Protein AF-A0A348TTN4-F1 (afdb_monomer_lite)

Foldseek 3Di:
DDDDDWADFVPTDDPVVVVPPDDDDDDDDDDDPDDGDDRVVVVVVVVVVVVVVVVD

Secondary structure (DSSP, 8-state):
-------BTTTBS-HHHHTT-PPP--PPPSSSS-----HHHHHHHHHHHHHHHTT-

Sequence (56 aa):
KSAIIVGEESKGLSADWLNKGFENIIIPMAGRAVDSLNVSVAAAVLLYQCAGSQKN

pLDDT: mean 86.91, std 9.4, range [44.56, 94.88]

Radius of gyration: 12.44 Å; chains: 1; bounding box: 31×20×29 Å

Structure (mmCIF, N/CA/C/O backbone):
data_AF-A0A348TTN4-F1
#
_entry.id   AF-A0A348TTN4-F1
#
loop_
_atom_site.group_PDB
_atom_site.id
_atom_site.type_symbol
_atom_site.label_atom_id
_atom_site.label_alt_id
_atom_site.label_comp_id
_atom_site.label_asym_id
_atom_site.label_entity_id
_atom_site.label_seq_id
_atom_site.pdbx_PDB_ins_code
_atom_site.Cartn_x
_atom_site.Cartn_y
_atom_site.Cartn_z
_atom_site.occupancy
_atom_site.B_iso_or_equiv
_atom_site.auth_seq_id
_atom_site.auth_comp_id
_atom_site.auth_asym_id
_atom_site.auth_atom_id
_atom_site.pdbx_PDB_model_num
ATOM 1 N N . LYS A 1 1 ? -15.996 0.170 10.522 1.00 79.75 1 LYS A N 1
ATOM 2 C CA . LYS A 1 1 ? -15.077 -0.967 10.263 1.00 79.75 1 LYS A CA 1
ATOM 3 C C . LYS A 1 1 ? -14.411 -0.692 8.928 1.00 79.75 1 LYS A C 1
ATOM 5 O O . LYS A 1 1 ? -15.144 -0.440 7.983 1.00 79.75 1 LYS A O 1
ATOM 10 N N . SER A 1 2 ? -13.084 -0.713 8.875 1.00 88.19 2 SER A N 1
ATOM 11 C CA . SER A 1 2 ? -12.308 -0.377 7.675 1.00 88.19 2 SER A CA 1
ATOM 12 C C . SER A 1 2 ? -11.264 -1.462 7.435 1.00 88.19 2 SER A C 1
ATOM 14 O O . SER A 1 2 ? -10.842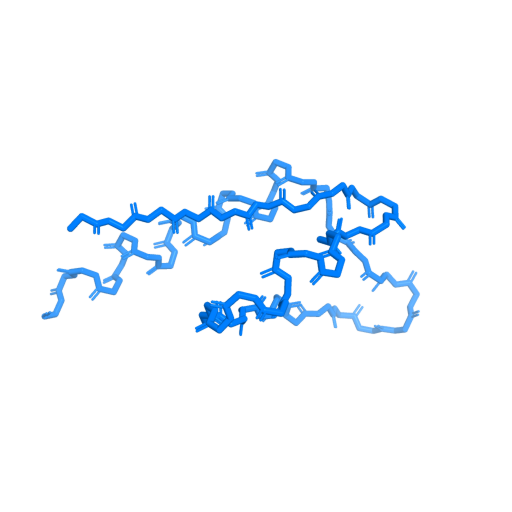 -2.120 8.386 1.00 88.19 2 SER A O 1
ATOM 16 N N . ALA A 1 3 ? -10.870 -1.657 6.181 1.00 90.69 3 ALA A N 1
ATOM 17 C CA . ALA A 1 3 ? -9.804 -2.569 5.791 1.00 90.69 3 ALA A CA 1
ATOM 18 C C . ALA A 1 3 ? -8.803 -1.809 4.923 1.00 90.69 3 ALA A C 1
ATOM 20 O O . ALA A 1 3 ? -9.193 -0.928 4.160 1.00 90.69 3 ALA A O 1
ATOM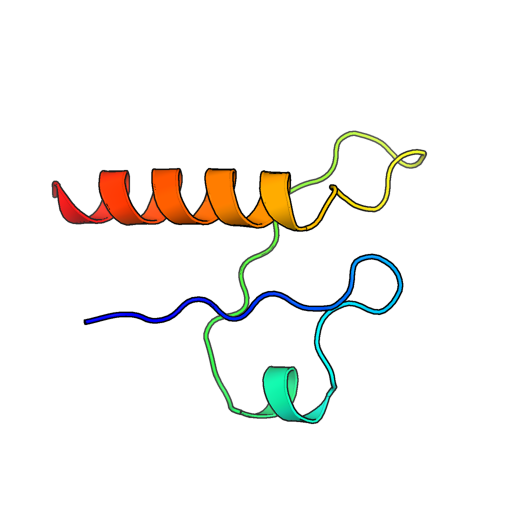 21 N N . ILE A 1 4 ? -7.527 -2.156 5.054 1.00 91.75 4 ILE A N 1
ATOM 22 C CA . ILE A 1 4 ? -6.441 -1.593 4.254 1.00 91.75 4 ILE A CA 1
ATOM 23 C C . ILE A 1 4 ? -5.850 -2.745 3.456 1.00 91.75 4 ILE A C 1
ATOM 25 O O . ILE A 1 4 ? -5.537 -3.793 4.020 1.00 91.75 4 ILE A O 1
ATOM 29 N N . ILE A 1 5 ? -5.726 -2.556 2.147 1.00 93.12 5 ILE A N 1
ATOM 30 C CA . ILE A 1 5 ? -5.144 -3.541 1.239 1.00 93.12 5 ILE A CA 1
ATOM 31 C C . ILE A 1 5 ? -3.792 -2.990 0.808 1.00 93.12 5 ILE A C 1
ATOM 33 O 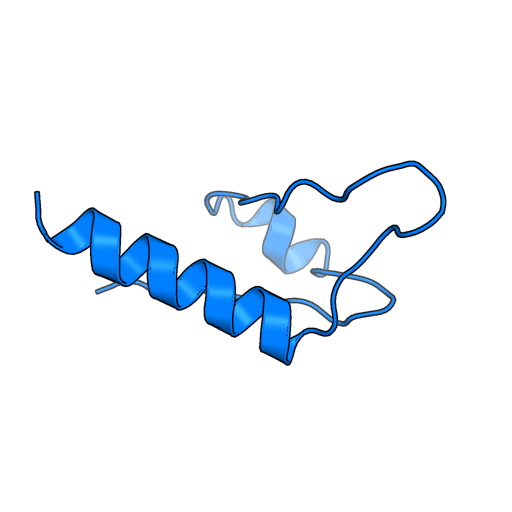O . ILE A 1 5 ? -3.708 -1.874 0.300 1.00 93.12 5 ILE A O 1
ATOM 37 N N . VAL A 1 6 ? -2.738 -3.768 1.030 1.00 92.38 6 VAL A N 1
ATOM 38 C CA . VAL A 1 6 ? -1.367 -3.399 0.672 1.00 92.38 6 VAL A CA 1
ATOM 39 C C . VAL A 1 6 ? -0.877 -4.374 -0.393 1.00 92.38 6 VAL A C 1
ATOM 41 O O . VAL A 1 6 ? -1.112 -5.578 -0.288 1.00 92.38 6 VAL A O 1
ATOM 44 N N . GLY A 1 7 ? -0.261 -3.837 -1.444 1.00 89.50 7 GLY A N 1
ATOM 45 C CA . GLY A 1 7 ? 0.273 -4.612 -2.562 1.00 89.50 7 GLY A CA 1
ATOM 46 C C . GLY A 1 7 ? 1.664 -5.182 -2.296 1.00 89.50 7 GLY A C 1
ATOM 47 O O . GLY A 1 7 ? 2.222 -5.023 -1.214 1.00 89.50 7 GLY A O 1
ATOM 48 N N . GLU A 1 8 ? 2.230 -5.842 -3.303 1.00 87.19 8 GLU A N 1
ATOM 49 C CA . GLU A 1 8 ? 3.609 -6.336 -3.253 1.00 87.19 8 GLU A CA 1
ATOM 50 C C . GLU A 1 8 ? 4.608 -5.168 -3.314 1.00 87.19 8 GLU A C 1
ATOM 52 O O . GLU A 1 8 ? 4.338 -4.170 -3.975 1.00 87.19 8 GLU A O 1
ATOM 57 N N . GLU A 1 9 ? 5.783 -5.300 -2.696 1.00 81.44 9 GLU A N 1
ATOM 58 C CA . GLU A 1 9 ? 6.813 -4.249 -2.703 1.00 81.44 9 GLU A CA 1
ATOM 59 C C . GLU A 1 9 ? 7.278 -3.891 -4.124 1.00 81.44 9 GLU A C 1
ATOM 61 O O . GLU A 1 9 ? 7.400 -2.714 -4.444 1.00 81.44 9 GLU A O 1
ATOM 66 N N . SER A 1 10 ? 7.467 -4.884 -5.003 1.00 81.25 10 SER A N 1
ATOM 67 C CA . SER A 1 10 ? 8.007 -4.634 -6.347 1.00 81.25 10 SER A CA 1
ATOM 68 C C . SER A 1 10 ? 6.957 -4.256 -7.400 1.00 81.25 10 SER A C 1
ATOM 70 O O . SER A 1 10 ? 7.280 -3.584 -8.378 1.00 81.25 10 SER A O 1
ATOM 72 N N . LYS A 1 11 ? 5.701 -4.690 -7.226 1.00 85.31 11 LYS A N 1
ATOM 73 C CA . LYS A 1 11 ? 4.629 -4.533 -8.233 1.00 85.31 11 LYS A CA 1
ATOM 74 C C . LYS A 1 11 ? 3.453 -3.679 -7.774 1.00 85.31 11 LYS A C 1
ATOM 76 O O . LYS A 1 11 ? 2.660 -3.252 -8.609 1.00 85.31 11 LYS A O 1
ATOM 81 N N . GLY A 1 12 ? 3.309 -3.441 -6.474 1.00 88.38 12 GLY A N 1
ATOM 82 C CA . GLY A 1 12 ? 2.157 -2.756 -5.902 1.00 88.38 12 GLY A CA 1
ATOM 83 C C . GLY A 1 12 ? 0.869 -3.586 -5.947 1.00 88.38 12 GLY A C 1
ATOM 84 O O . GLY A 1 12 ? 0.886 -4.819 -5.876 1.00 88.38 12 GLY A O 1
ATOM 85 N N . LEU A 1 13 ? -0.274 -2.895 -5.984 1.00 92.12 13 LEU A N 1
ATOM 86 C CA . LEU A 1 13 ? -1.601 -3.511 -6.071 1.00 92.12 13 LEU A CA 1
ATOM 87 C C . LEU A 1 13 ? -1.879 -3.997 -7.495 1.00 92.12 13 LEU A C 1
ATOM 89 O O . LEU A 1 13 ? -1.563 -3.314 -8.467 1.00 92.12 13 LEU A O 1
ATOM 93 N N . SER A 1 14 ? -2.534 -5.153 -7.623 1.00 92.38 14 SER A N 1
ATOM 94 C CA . SER A 1 14 ? -3.007 -5.606 -8.931 1.00 92.38 14 SER A CA 1
ATOM 95 C C . SER A 1 14 ? -4.095 -4.676 -9.478 1.00 92.38 14 SER A C 1
ATOM 97 O O . SER A 1 14 ? -4.828 -4.028 -8.723 1.00 92.38 14 SER A O 1
ATOM 99 N N . ALA A 1 15 ? -4.247 -4.655 -10.804 1.00 90.94 15 ALA A N 1
ATOM 100 C CA . ALA A 1 15 ? -5.295 -3.883 -11.470 1.00 90.94 15 ALA A CA 1
ATOM 101 C C . ALA A 1 15 ? -6.702 -4.237 -10.952 1.00 90.94 15 ALA A C 1
ATOM 103 O O . ALA A 1 15 ? -7.542 -3.354 -10.809 1.00 90.94 15 ALA A O 1
ATOM 104 N N . ASP A 1 16 ? -6.941 -5.500 -10.586 1.00 92.44 16 ASP A N 1
ATOM 105 C CA . ASP A 1 16 ? -8.216 -5.946 -10.010 1.00 92.44 16 ASP A CA 1
ATOM 106 C C . ASP A 1 16 ? -8.549 -5.252 -8.686 1.00 92.44 16 ASP A C 1
ATOM 108 O O . ASP A 1 16 ? -9.721 -5.069 -8.367 1.00 92.44 16 ASP A O 1
ATOM 112 N N . TRP A 1 17 ? -7.540 -4.877 -7.898 1.00 93.00 17 TRP A N 1
ATOM 113 C CA . TRP A 1 17 ? -7.739 -4.128 -6.659 1.00 93.00 17 TRP A CA 1
ATOM 114 C C . TRP A 1 17 ? -7.898 -2.633 -6.920 1.00 93.00 17 TRP A C 1
ATOM 116 O O . TRP A 1 17 ? -8.780 -2.013 -6.329 1.00 93.00 17 TRP A O 1
ATOM 126 N N . LEU A 1 18 ? -7.113 -2.076 -7.843 1.00 89.94 18 LEU A N 1
ATOM 127 C CA . LEU A 1 18 ? -7.184 -0.659 -8.216 1.00 89.94 18 LEU A CA 1
ATOM 128 C C . LEU A 1 18 ? -8.518 -0.293 -8.886 1.00 89.94 18 LEU A C 1
ATOM 130 O O . LEU A 1 18 ? -9.053 0.789 -8.653 1.00 89.94 18 LEU A O 1
ATOM 134 N N . ASN A 1 19 ? -9.093 -1.206 -9.671 1.00 91.81 19 ASN A N 1
ATOM 135 C CA . ASN A 1 19 ? -10.318 -0.965 -10.440 1.00 91.81 19 ASN A CA 1
ATOM 136 C C . ASN A 1 19 ? -11.613 -1.211 -9.650 1.00 91.81 19 ASN A C 1
ATOM 138 O O . ASN A 1 19 ? -12.703 -0.999 -10.177 1.00 91.81 19 ASN A O 1
ATOM 142 N N . LYS A 1 20 ? -11.530 -1.643 -8.385 1.00 92.62 20 LYS A N 1
ATOM 143 C CA . LYS A 1 20 ? -12.711 -1.906 -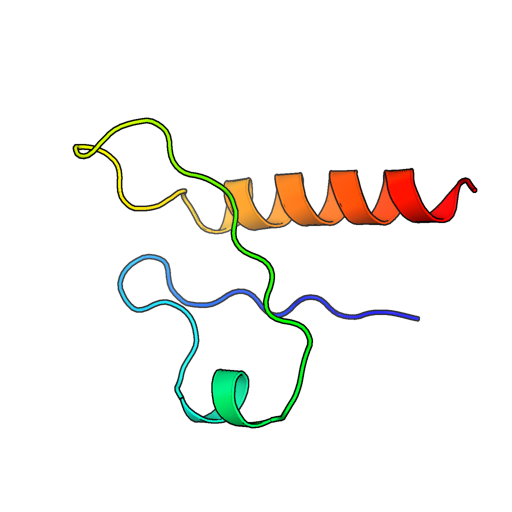7.541 1.00 92.62 20 LYS A CA 1
ATOM 144 C C . LYS A 1 20 ? -13.362 -0.652 -6.948 1.00 92.62 20 LYS A C 1
ATOM 146 O O . LYS A 1 20 ? -14.337 -0.778 -6.214 1.00 92.62 20 LYS A O 1
ATOM 151 N N . GLY A 1 21 ? -12.851 0.539 -7.268 1.00 89.44 21 GLY A N 1
ATOM 152 C CA . GLY A 1 21 ? -13.415 1.808 -6.799 1.00 89.44 21 GLY A CA 1
ATOM 153 C C . GLY A 1 21 ? -13.163 2.086 -5.315 1.00 89.44 21 GLY A C 1
ATOM 154 O O . GLY A 1 21 ? -13.916 2.837 -4.701 1.00 89.44 21 GLY A O 1
ATOM 155 N N . PHE A 1 22 ? -12.133 1.467 -4.730 1.00 92.25 22 PHE A N 1
ATOM 156 C CA . PHE A 1 22 ? -11.674 1.807 -3.385 1.00 92.25 22 PHE A CA 1
ATOM 157 C C . PHE A 1 22 ? -10.906 3.130 -3.385 1.00 92.25 22 PHE A C 1
ATOM 159 O O . PHE A 1 22 ? -10.401 3.581 -4.414 1.00 92.25 22 PHE A O 1
ATOM 166 N N . GLU A 1 23 ? -10.801 3.744 -2.211 1.00 90.44 23 GLU A N 1
ATOM 167 C CA . GLU A 1 23 ? -9.975 4.930 -2.032 1.00 90.44 23 GLU A CA 1
ATOM 168 C C . GLU A 1 23 ? -8.488 4.559 -2.128 1.00 90.44 23 GLU A C 1
ATOM 170 O O . GLU A 1 23 ? -7.977 3.762 -1.338 1.00 90.44 23 GLU A O 1
ATOM 175 N N . ASN A 1 24 ? -7.794 5.142 -3.105 1.00 91.00 24 ASN A N 1
ATOM 176 C CA . ASN A 1 24 ? -6.363 4.934 -3.294 1.00 91.00 24 ASN A CA 1
ATOM 177 C C . ASN A 1 24 ? -5.576 5.943 -2.452 1.00 91.00 24 ASN A C 1
ATOM 179 O O . ASN A 1 24 ? -5.691 7.151 -2.655 1.00 91.00 24 ASN A O 1
ATOM 183 N N . ILE A 1 25 ? -4.739 5.441 -1.544 1.00 90.12 25 ILE A N 1
ATOM 184 C CA . ILE A 1 25 ? -3.875 6.254 -0.682 1.00 90.12 25 ILE A CA 1
ATOM 185 C C . ILE A 1 25 ? -2.429 6.126 -1.164 1.00 90.12 25 ILE A C 1
ATOM 187 O O . ILE A 1 25 ? -1.935 5.019 -1.372 1.00 90.12 25 ILE A O 1
ATOM 191 N N . ILE A 1 26 ? -1.742 7.259 -1.315 1.00 89.19 26 ILE A N 1
ATOM 192 C CA . ILE A 1 26 ? -0.343 7.321 -1.753 1.00 89.19 26 ILE A CA 1
ATOM 193 C C . ILE A 1 26 ? 0.506 7.848 -0.597 1.00 89.19 26 ILE A C 1
ATOM 195 O O . ILE A 1 26 ? 0.265 8.949 -0.102 1.00 89.19 26 ILE A O 1
ATOM 199 N N . ILE A 1 27 ? 1.517 7.078 -0.184 1.00 90.19 27 ILE A N 1
ATOM 200 C CA . ILE A 1 27 ? 2.551 7.573 0.731 1.00 90.19 27 ILE A CA 1
ATOM 201 C C . ILE A 1 27 ? 3.559 8.366 -0.110 1.00 90.19 27 ILE A C 1
ATOM 203 O O . ILE A 1 27 ? 4.149 7.799 -1.031 1.00 90.19 27 ILE A O 1
ATOM 207 N N . PRO A 1 28 ? 3.761 9.665 0.159 1.00 89.56 28 PRO A N 1
ATOM 208 C CA . PRO A 1 28 ? 4.718 10.457 -0.596 1.00 89.56 28 PRO A CA 1
ATOM 209 C C . PRO A 1 28 ? 6.142 9.971 -0.313 1.00 89.56 28 PRO A C 1
ATOM 211 O O . PRO A 1 28 ? 6.580 9.928 0.837 1.00 89.56 28 PRO A O 1
ATOM 214 N N . MET A 1 29 ? 6.872 9.637 -1.375 1.00 90.06 29 MET A N 1
ATOM 215 C CA . MET A 1 29 ? 8.272 9.227 -1.293 1.00 90.06 29 MET A CA 1
ATOM 216 C C . MET A 1 29 ? 9.205 10.427 -1.448 1.00 90.06 29 MET A C 1
ATOM 218 O O . MET A 1 29 ? 8.961 11.334 -2.247 1.00 90.06 29 MET A O 1
ATOM 222 N N . ALA A 1 30 ? 10.282 10.449 -0.661 1.00 86.12 30 ALA A N 1
ATOM 223 C CA . ALA A 1 30 ? 11.243 11.542 -0.668 1.00 86.12 30 ALA A CA 1
ATOM 224 C C . ALA A 1 30 ? 12.292 11.357 -1.778 1.00 86.12 30 ALA A C 1
ATOM 226 O O . ALA A 1 30 ? 13.145 10.473 -1.713 1.00 86.12 30 ALA A O 1
ATOM 227 N N . GLY A 1 31 ? 12.277 12.254 -2.766 1.00 81.62 31 GLY A N 1
ATOM 228 C CA . GLY A 1 31 ? 13.257 12.274 -3.855 1.00 81.62 31 GLY A CA 1
ATOM 229 C C . GLY A 1 31 ? 12.963 11.269 -4.975 1.00 81.62 31 GLY A C 1
ATOM 230 O O . GLY A 1 31 ? 11.939 10.601 -4.983 1.00 81.62 31 GLY A O 1
ATOM 231 N N . ARG A 1 32 ? 13.858 11.205 -5.973 1.00 75.38 32 ARG A N 1
ATOM 232 C CA . ARG A 1 32 ? 13.701 10.332 -7.158 1.00 75.38 32 ARG A CA 1
ATOM 233 C C . ARG A 1 32 ? 14.387 8.969 -7.035 1.00 75.38 32 ARG A C 1
ATOM 235 O O . ARG A 1 32 ? 14.156 8.115 -7.878 1.00 75.38 32 ARG A O 1
ATOM 242 N N . ALA A 1 33 ? 15.271 8.799 -6.051 1.00 79.81 33 ALA A N 1
ATOM 243 C CA . ALA A 1 33 ? 16.087 7.592 -5.905 1.00 79.81 33 ALA A CA 1
ATOM 244 C C . ALA A 1 33 ? 15.394 6.480 -5.102 1.00 79.81 33 ALA A C 1
ATOM 246 O O . ALA A 1 33 ? 15.821 5.334 -5.178 1.00 79.81 33 ALA A O 1
ATOM 247 N N . VAL A 1 34 ? 14.360 6.820 -4.327 1.00 81.69 34 VAL A N 1
ATOM 248 C CA . VAL A 1 34 ? 13.593 5.872 -3.515 1.00 81.69 34 VAL A CA 1
ATOM 249 C C . VAL A 1 34 ? 12.150 5.926 -3.988 1.00 81.69 34 VAL A C 1
ATOM 251 O O . VAL A 1 34 ? 11.482 6.947 -3.836 1.00 81.69 34 VAL A O 1
ATOM 254 N N . ASP A 1 35 ? 11.690 4.843 -4.597 1.00 83.62 35 ASP A N 1
ATOM 255 C CA . ASP A 1 35 ? 10.371 4.735 -5.225 1.00 83.62 35 ASP A CA 1
ATOM 256 C C . ASP A 1 35 ? 9.335 4.016 -4.347 1.00 83.62 35 ASP A C 1
ATOM 258 O O . ASP A 1 35 ? 8.138 4.097 -4.618 1.00 83.62 35 ASP A O 1
ATOM 262 N N . SER A 1 36 ? 9.778 3.351 -3.277 1.00 84.56 36 SER A N 1
ATOM 263 C CA . SER A 1 36 ? 8.946 2.480 -2.451 1.00 84.56 36 SER A CA 1
ATOM 264 C C . SER A 1 36 ? 9.431 2.395 -0.998 1.00 84.56 36 SER A C 1
ATOM 266 O O . SER A 1 36 ? 10.572 2.721 -0.661 1.00 84.56 36 SER A O 1
ATOM 268 N N . LEU A 1 37 ? 8.526 1.973 -0.114 1.00 88.81 37 LEU A N 1
ATOM 269 C CA . LEU A 1 37 ? 8.838 1.550 1.249 1.00 88.81 37 LEU A CA 1
ATOM 270 C C . LEU A 1 37 ? 8.628 0.047 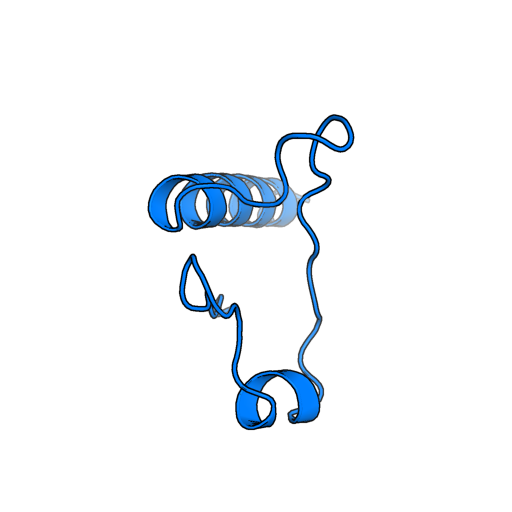1.350 1.00 88.81 37 LEU A C 1
ATOM 272 O O . LEU A 1 37 ? 7.732 -0.503 0.707 1.00 88.81 37 LEU A O 1
ATOM 276 N N . ASN A 1 38 ? 9.359 -0.585 2.266 1.00 91.81 38 ASN A N 1
ATOM 277 C CA . ASN A 1 38 ? 9.033 -1.940 2.669 1.00 91.81 38 ASN A CA 1
ATOM 278 C C . ASN A 1 38 ? 7.555 -2.027 3.093 1.00 91.81 38 ASN A C 1
ATOM 280 O O . ASN A 1 38 ? 7.063 -1.190 3.858 1.00 91.81 38 ASN A O 1
ATOM 284 N N . VAL A 1 39 ? 6.868 -3.074 2.638 1.00 91.25 39 VAL A N 1
ATOM 285 C CA . VAL A 1 39 ? 5.431 -3.295 2.872 1.00 91.25 39 VAL A CA 1
ATOM 286 C C . VAL A 1 39 ? 5.030 -3.164 4.342 1.00 91.25 39 VAL A C 1
ATOM 288 O O . VAL A 1 39 ? 3.992 -2.575 4.647 1.00 91.25 39 VAL A O 1
ATOM 291 N N . SER A 1 40 ? 5.852 -3.673 5.265 1.00 93.88 40 SER A N 1
ATOM 292 C CA . SER A 1 40 ? 5.545 -3.621 6.699 1.00 93.88 40 SER A CA 1
ATOM 293 C C . SER A 1 40 ? 5.577 -2.191 7.246 1.00 93.88 40 SER A C 1
ATOM 295 O O . SER A 1 40 ? 4.718 -1.810 8.043 1.00 93.88 40 SER A O 1
ATOM 297 N N . VAL A 1 41 ? 6.512 -1.372 6.758 1.00 94.44 41 VAL A N 1
ATOM 298 C CA . VAL A 1 41 ? 6.646 0.040 7.131 1.00 94.44 41 VAL A CA 1
ATOM 299 C C . VAL A 1 41 ? 5.484 0.844 6.558 1.00 94.44 41 VAL A C 1
ATOM 301 O O . VAL A 1 41 ? 4.855 1.608 7.288 1.00 94.44 41 VAL A O 1
ATOM 304 N N . ALA A 1 42 ? 5.143 0.630 5.285 1.00 93.62 42 ALA A N 1
ATOM 305 C CA . ALA A 1 42 ? 3.991 1.274 4.658 1.00 93.62 42 ALA A CA 1
ATOM 306 C C . ALA A 1 42 ? 2.686 0.961 5.413 1.00 93.62 42 ALA A C 1
ATOM 308 O O . ALA A 1 42 ? 1.924 1.872 5.741 1.00 93.62 42 ALA A O 1
ATOM 309 N N . ALA A 1 43 ? 2.460 -0.308 5.769 1.00 93.75 43 ALA A N 1
ATOM 310 C CA . ALA A 1 43 ? 1.299 -0.722 6.552 1.00 93.75 43 ALA A CA 1
ATOM 311 C C . ALA A 1 43 ? 1.258 -0.050 7.936 1.00 93.75 43 ALA A C 1
ATOM 313 O O . ALA A 1 43 ? 0.201 0.422 8.355 1.00 93.75 43 ALA A O 1
ATOM 314 N N . ALA A 1 44 ? 2.397 0.041 8.630 1.00 94.88 44 ALA A N 1
ATOM 315 C CA . ALA A 1 44 ? 2.480 0.696 9.934 1.00 94.88 44 ALA A CA 1
ATOM 316 C C . ALA A 1 44 ? 2.117 2.190 9.865 1.00 94.88 44 ALA A C 1
ATOM 318 O O . ALA A 1 44 ? 1.336 2.666 10.692 1.00 94.88 44 ALA A O 1
ATOM 319 N N . VAL A 1 45 ? 2.622 2.919 8.860 1.00 94.00 45 VAL A N 1
ATOM 320 C CA . VAL A 1 45 ? 2.291 4.342 8.649 1.00 94.00 45 VAL A CA 1
ATOM 321 C C . VAL A 1 45 ? 0.796 4.524 8.378 1.00 94.00 45 VAL A C 1
ATOM 323 O O . VAL A 1 45 ? 0.158 5.374 9.002 1.00 94.00 45 VAL A O 1
ATOM 326 N N . LEU A 1 46 ? 0.216 3.701 7.497 1.00 92.88 46 LEU A N 1
ATOM 327 C CA . LEU A 1 46 ? -1.213 3.766 7.168 1.00 92.88 46 LEU A CA 1
ATOM 328 C C . LEU A 1 46 ? -2.091 3.490 8.393 1.00 92.88 46 LEU A C 1
ATOM 330 O O . LEU A 1 46 ? -3.027 4.240 8.665 1.00 92.88 46 LEU A O 1
ATOM 334 N N . LEU A 1 47 ? -1.766 2.457 9.174 1.00 93.25 47 LEU A N 1
ATOM 335 C CA . LEU A 1 47 ? -2.499 2.134 10.398 1.00 93.25 47 LEU A CA 1
ATOM 336 C C . LEU A 1 47 ? -2.424 3.265 11.426 1.00 93.25 47 LEU A C 1
ATOM 338 O O . LEU A 1 47 ? -3.444 3.596 12.033 1.00 93.25 47 LEU A O 1
ATOM 342 N N . TYR A 1 48 ? -1.253 3.883 11.598 1.00 93.12 48 TYR A N 1
ATOM 343 C CA . TYR A 1 48 ? -1.086 5.024 12.498 1.00 93.12 48 TYR A CA 1
ATOM 344 C C . TYR A 1 48 ? -1.962 6.211 12.076 1.00 93.12 48 TYR 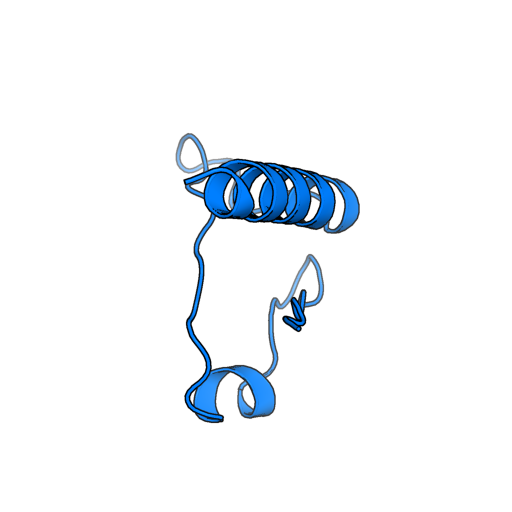A C 1
ATOM 346 O O . TYR A 1 48 ? -2.694 6.761 12.902 1.00 93.12 48 TYR A O 1
ATOM 354 N N . GLN A 1 49 ? -1.962 6.559 10.786 1.00 90.94 49 GLN A N 1
ATOM 355 C CA . GLN A 1 49 ? -2.800 7.634 10.250 1.00 90.94 49 GLN A CA 1
ATOM 356 C C . GLN A 1 49 ? -4.295 7.336 10.427 1.00 90.94 49 GLN A C 1
ATOM 358 O O . GLN A 1 49 ? -5.055 8.202 10.872 1.00 90.94 49 GLN A O 1
ATOM 363 N N . CYS A 1 50 ? -4.732 6.115 10.108 1.00 89.38 50 CYS A N 1
ATOM 364 C CA . CYS A 1 50 ? -6.127 5.711 10.266 1.00 89.38 50 CYS A CA 1
ATOM 365 C C . CYS A 1 50 ? -6.559 5.754 11.736 1.00 89.38 50 CYS A C 1
ATOM 367 O O . CYS A 1 50 ? -7.624 6.287 12.039 1.00 89.38 50 CYS A O 1
ATOM 369 N N . ALA A 1 51 ? -5.729 5.259 12.656 1.00 86.06 51 ALA A N 1
ATOM 370 C CA . ALA A 1 51 ? -6.006 5.310 14.090 1.00 86.06 51 ALA A CA 1
ATOM 371 C C . ALA A 1 51 ? -6.072 6.751 14.626 1.00 86.06 51 ALA A C 1
ATOM 373 O O . ALA A 1 51 ? -6.912 7.048 15.475 1.00 86.06 51 ALA A O 1
ATOM 374 N N . GLY A 1 52 ? -5.221 7.652 14.124 1.00 81.25 52 GLY A N 1
ATOM 375 C CA . GLY A 1 52 ? -5.263 9.078 14.461 1.00 81.25 52 GLY A CA 1
ATOM 376 C C . GLY A 1 52 ? -6.515 9.783 13.932 1.00 81.25 52 GLY A C 1
ATOM 377 O O . GLY A 1 52 ? -7.129 10.564 14.651 1.00 81.25 52 GLY A O 1
ATOM 378 N N . SER A 1 53 ? -6.941 9.454 12.711 1.00 72.31 53 SER A N 1
ATOM 379 C CA . SER A 1 53 ? -8.114 10.062 12.058 1.00 72.31 53 SER A CA 1
ATOM 380 C C . SER A 1 53 ? -9.445 9.646 12.697 1.00 72.31 53 SER A C 1
ATOM 382 O O . SER A 1 53 ? -10.430 10.362 12.584 1.00 72.31 53 SER A O 1
ATOM 384 N N . GLN A 1 54 ? -9.482 8.504 13.391 1.00 62.31 54 GLN A N 1
ATOM 385 C CA . GLN A 1 54 ? -10.658 8.026 14.133 1.00 62.31 54 GLN A CA 1
ATOM 386 C C . GLN A 1 54 ? -10.932 8.819 15.425 1.00 62.31 54 GLN A C 1
ATOM 388 O O . GLN A 1 54 ? -11.969 8.605 16.046 1.00 62.31 54 GLN A O 1
ATOM 393 N N . LYS A 1 55 ? -10.001 9.674 15.874 1.00 55.25 55 LYS A N 1
ATOM 394 C CA . LYS A 1 55 ? -10.125 10.442 17.127 1.00 55.25 55 LYS A CA 1
ATOM 395 C C . LYS A 1 55 ? -10.798 11.814 16.974 1.00 55.25 55 LYS A C 1
ATOM 397 O O . LYS A 1 55 ? -10.846 12.542 17.963 1.00 55.25 55 LYS A O 1
ATOM 402 N N . ASN A 1 56 ? -11.321 12.139 15.792 1.00 44.56 56 ASN A N 1
ATOM 403 C CA . ASN A 1 56 ? -12.104 13.352 15.539 1.00 44.56 56 ASN A CA 1
ATOM 404 C C . ASN A 1 56 ? -13.584 13.026 15.351 1.00 44.56 56 ASN A C 1
ATOM 406 O O . ASN A 1 56 ? -13.876 12.092 14.571 1.00 44.56 56 ASN A O 1
#